Protein AF-A0A7S1QGU2-F1 (afdb_monomer_lite)

Sequence (147 aa):
FGSRFWAPRGSSRPPPEDCAPSPAIVSQGVAMAATLFAGQEPKAVESLVSDLKMLAAYETAADWRENGAMTAAFAALSWDDAHVKTALPEYLASAGAERAKVDYAFNALVPRPPADIDGKQAAMHTWIKARLFSYNKAFPFQFNPYK

Organism: Alexandrium catenella (NCBI:txid2925)

Radius of gyration: 28.88 Å; chains: 1; bounding box: 70×28×102 Å

pLDDT: mean 76.54, std 20.63, range [37.34, 94.94]

Structure (mmCIF, N/CA/C/O backbone):
data_AF-A0A7S1QGU2-F1
#
_entry.id   AF-A0A7S1QGU2-F1
#
loop_
_atom_site.group_PDB
_atom_site.id
_atom_site.type_symbol
_atom_site.label_atom_id
_atom_site.label_alt_id
_atom_site.label_comp_id
_atom_site.label_asym_id
_atom_site.label_entity_id
_atom_site.label_seq_id
_atom_site.pdbx_PDB_ins_code
_atom_site.Cartn_x
_atom_site.Cartn_y
_atom_site.Cartn_z
_atom_site.occupancy
_atom_site.B_iso_or_equiv
_atom_site.auth_seq_id
_atom_site.auth_comp_id
_atom_site.auth_asym_id
_atom_site.auth_atom_id
_atom_site.pdbx_PDB_model_num
ATOM 1 N N . PHE A 1 1 ? -53.032 0.652 83.423 1.00 37.34 1 PHE A N 1
ATOM 2 C CA . PHE A 1 1 ? -53.452 1.603 82.372 1.00 37.34 1 PHE A CA 1
ATOM 3 C C . PHE A 1 1 ? -52.256 2.480 82.022 1.00 37.34 1 PHE A C 1
ATOM 5 O O . PHE A 1 1 ? -51.488 2.764 82.928 1.00 37.34 1 PHE A O 1
ATOM 12 N N . GLY A 1 2 ? -52.046 2.753 80.726 1.00 40.62 2 GLY A N 1
ATOM 13 C CA . GLY A 1 2 ? -50.789 3.208 80.092 1.00 40.62 2 GLY A CA 1
ATOM 14 C C . GLY A 1 2 ? -50.158 4.498 80.653 1.00 40.62 2 GLY A C 1
ATOM 15 O O . GLY A 1 2 ? -50.705 5.123 81.546 1.00 40.62 2 GLY A O 1
ATOM 16 N N . SER A 1 3 ? -49.004 4.990 80.205 1.00 42.97 3 SER A N 1
ATOM 17 C CA . SER A 1 3 ? -48.332 4.900 78.906 1.00 42.97 3 SER A CA 1
ATOM 18 C C . SER A 1 3 ? -46.939 5.555 79.018 1.00 42.97 3 SER A C 1
ATOM 20 O O . SER A 1 3 ? -46.719 6.353 79.925 1.00 42.97 3 SER A O 1
ATOM 22 N N . ARG A 1 4 ? -46.120 5.357 77.971 1.00 47.06 4 ARG A N 1
ATOM 23 C CA . ARG A 1 4 ? -45.036 6.226 77.434 1.00 47.06 4 ARG A CA 1
ATOM 24 C C . ARG A 1 4 ? -43.599 5.717 77.582 1.00 47.06 4 ARG A C 1
ATOM 26 O O . ARG A 1 4 ? -42.820 6.132 78.427 1.00 47.06 4 ARG A O 1
ATOM 33 N N . PHE A 1 5 ? -43.281 4.873 76.604 1.00 45.28 5 PHE A N 1
ATOM 34 C CA . PHE A 1 5 ? -42.026 4.800 75.856 1.00 45.28 5 PHE A CA 1
ATOM 35 C C . PHE A 1 5 ? -41.429 6.185 75.522 1.00 45.28 5 PHE A C 1
ATOM 37 O O . PHE A 1 5 ? -42.132 7.024 74.956 1.00 45.28 5 PHE A O 1
ATOM 44 N N . TRP A 1 6 ? -40.121 6.364 75.741 1.00 42.03 6 TRP A N 1
ATOM 45 C CA . TRP A 1 6 ? -39.269 7.240 74.924 1.00 42.03 6 TRP A CA 1
ATOM 46 C C . TRP A 1 6 ? -37.811 6.750 74.964 1.00 42.03 6 TRP A C 1
ATOM 48 O O . TRP A 1 6 ? -37.229 6.604 76.033 1.00 42.03 6 TRP A O 1
ATOM 58 N N . ALA A 1 7 ? -37.232 6.500 73.787 1.00 46.81 7 ALA A N 1
ATOM 59 C CA . ALA A 1 7 ? -35.822 6.178 73.557 1.00 46.81 7 ALA A CA 1
ATOM 60 C C . ALA A 1 7 ? -35.167 7.322 72.756 1.00 46.81 7 ALA A C 1
ATOM 62 O O . ALA A 1 7 ? -35.846 7.904 71.903 1.00 46.81 7 ALA A O 1
ATOM 63 N N . PRO A 1 8 ? -33.877 7.651 72.950 1.00 45.81 8 PRO A N 1
ATOM 64 C CA . PRO A 1 8 ? -33.176 8.575 72.067 1.00 45.81 8 PRO A CA 1
ATOM 65 C C . PRO A 1 8 ? -32.539 7.835 70.874 1.00 45.81 8 PRO A C 1
ATOM 67 O O . PRO A 1 8 ? -31.692 6.961 71.038 1.00 45.81 8 PRO A O 1
ATOM 70 N N . ARG A 1 9 ? -32.955 8.216 69.656 1.00 41.75 9 ARG A N 1
ATOM 71 C CA . ARG A 1 9 ? -32.214 8.024 68.387 1.00 41.75 9 ARG A CA 1
ATOM 72 C C . ARG A 1 9 ? -30.995 8.967 68.439 1.00 41.75 9 ARG A C 1
ATOM 74 O O . ARG A 1 9 ? -31.125 10.055 68.984 1.00 41.75 9 ARG A O 1
ATOM 81 N N . GLY A 1 10 ? -29.791 8.667 67.966 1.00 41.91 10 GLY A N 1
ATOM 82 C CA . GLY A 1 10 ? -29.412 7.989 66.730 1.00 41.91 10 GLY A CA 1
ATOM 83 C C . GLY A 1 10 ? -28.485 8.934 65.944 1.00 41.91 10 GLY A C 1
ATOM 84 O O . GLY A 1 10 ? -28.957 9.894 65.350 1.00 41.91 10 GLY A O 1
ATOM 85 N N . SER A 1 11 ? -27.179 8.682 66.072 1.00 41.47 11 SER A N 1
ATOM 86 C CA . SER A 1 11 ? -26.028 8.950 65.181 1.00 41.47 11 SER A CA 1
ATOM 87 C C . SER A 1 11 ? -26.121 9.956 64.009 1.00 41.47 11 SER A C 1
ATOM 89 O O . SER A 1 11 ? -26.879 9.771 63.062 1.00 41.47 11 SER A O 1
ATOM 91 N N . SER A 1 12 ? -25.217 10.946 64.062 1.00 45.38 12 SER A N 1
ATOM 92 C CA . SER A 1 12 ? -24.331 11.483 62.999 1.00 45.38 12 SER A CA 1
ATOM 93 C C . SER A 1 12 ? -24.720 11.329 61.514 1.00 45.38 12 SER A C 1
ATOM 95 O O . SER A 1 12 ? -24.735 10.227 60.971 1.00 45.38 12 SER A O 1
ATOM 97 N N . ARG A 1 13 ? -24.878 12.472 60.827 1.00 45.28 13 ARG A N 1
ATOM 98 C CA . ARG A 1 13 ? -24.897 12.602 59.355 1.00 45.28 13 ARG A CA 1
ATOM 99 C C . ARG A 1 13 ? -23.493 12.412 58.751 1.00 45.28 13 ARG A C 1
ATOM 101 O O . ARG A 1 13 ? -22.560 13.006 59.291 1.00 45.28 13 ARG A O 1
ATOM 108 N N . PRO A 1 14 ? -23.341 11.729 57.602 1.00 55.22 14 PRO A N 1
ATOM 109 C CA . PRO A 1 14 ? -22.211 11.928 56.696 1.00 55.22 14 PRO A CA 1
ATOM 110 C C . PRO A 1 14 ? -22.527 12.976 55.593 1.00 55.22 14 PRO A C 1
ATOM 112 O O . PRO A 1 14 ? -23.700 13.308 55.390 1.00 55.22 14 PRO A O 1
ATOM 115 N N . PRO A 1 15 ? -21.495 13.554 54.940 1.00 56.56 15 PRO A N 1
ATOM 116 C CA . PRO A 1 15 ? -21.610 14.674 53.992 1.00 56.56 15 PRO A CA 1
ATOM 117 C C . PRO A 1 15 ? -22.131 14.255 52.597 1.00 56.56 15 PRO A C 1
ATOM 119 O O . PRO A 1 15 ? -22.202 13.060 52.316 1.00 56.56 15 PRO A O 1
ATOM 122 N N . PRO A 1 16 ? -22.506 15.216 51.725 1.00 46.38 16 PRO A N 1
ATOM 123 C CA . PRO A 1 16 ? -22.965 14.931 50.364 1.00 46.38 16 PRO A CA 1
ATOM 124 C C . PRO A 1 16 ? -21.800 14.541 49.439 1.00 46.38 16 PRO A C 1
ATOM 126 O O . PRO A 1 16 ? -20.812 15.265 49.342 1.00 46.38 16 PRO A O 1
ATOM 129 N N . GLU A 1 17 ? -21.934 13.405 48.754 1.00 47.78 17 GLU A N 1
ATOM 130 C CA . GLU A 1 17 ? -21.053 12.996 47.659 1.00 47.78 17 GLU A CA 1
ATOM 131 C C . GLU A 1 17 ? -21.497 13.673 46.356 1.00 47.78 17 GLU A C 1
ATOM 133 O O . GLU A 1 17 ? -22.581 13.410 45.832 1.00 47.78 17 GLU A O 1
ATOM 138 N N . ASP A 1 18 ? -20.640 14.554 45.844 1.00 38.50 18 ASP A N 1
ATOM 139 C CA . ASP A 1 18 ? -20.659 15.018 44.462 1.00 38.50 18 ASP A CA 1
ATOM 140 C C . ASP A 1 18 ? -20.072 13.951 43.516 1.00 38.50 18 ASP A C 1
ATOM 142 O O . ASP A 1 18 ? -19.084 13.291 43.827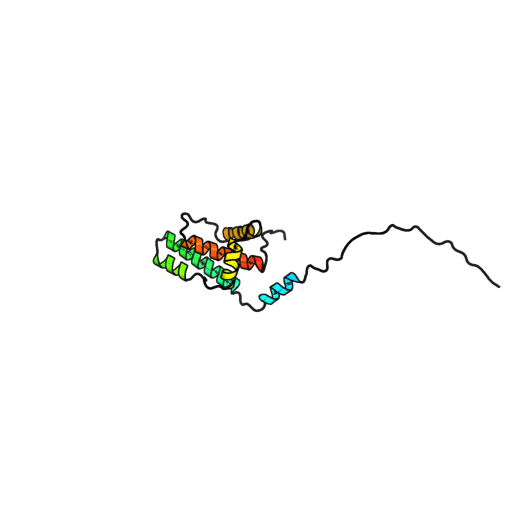 1.00 38.50 18 ASP A O 1
ATOM 146 N N . CYS A 1 19 ? -20.636 13.908 42.304 1.00 41.97 19 CYS A N 1
ATOM 147 C CA . CYS A 1 19 ? -20.013 13.502 41.037 1.00 41.97 19 CYS A CA 1
ATOM 148 C C . CYS A 1 19 ? -19.467 12.069 40.857 1.00 41.97 19 CYS A C 1
ATOM 150 O O . CYS A 1 19 ? -18.295 11.794 41.094 1.00 41.97 19 CYS A O 1
ATOM 152 N N . ALA A 1 20 ? -20.242 11.240 40.142 1.00 44.34 20 ALA A N 1
ATOM 153 C CA . ALA A 1 20 ? -19.706 10.423 39.044 1.00 44.34 20 ALA A CA 1
ATOM 154 C C . ALA A 1 20 ? -20.811 10.055 38.023 1.00 44.34 20 ALA A C 1
ATOM 156 O O . ALA A 1 20 ? -21.767 9.365 38.384 1.00 44.34 20 ALA A O 1
ATOM 157 N N . PRO A 1 21 ? -20.724 10.477 36.746 1.00 45.69 21 PRO A N 1
ATOM 158 C CA . PRO A 1 21 ? -21.611 9.972 35.701 1.00 45.69 21 PRO A CA 1
ATOM 159 C C . PRO A 1 21 ? -21.249 8.528 35.310 1.00 45.69 21 PRO A C 1
ATOM 161 O O . PRO A 1 21 ? -20.086 8.191 35.093 1.00 45.69 21 PRO A O 1
ATOM 164 N N . SER A 1 22 ? -22.278 7.683 35.196 1.00 46.66 22 SER A N 1
ATOM 165 C CA . SER A 1 22 ? -22.199 6.306 34.686 1.00 46.66 22 SER A CA 1
ATOM 166 C C . SER A 1 22 ? -21.593 6.244 33.274 1.00 46.66 22 SER A C 1
ATOM 168 O O . SER A 1 22 ? -22.021 7.006 32.403 1.00 46.66 22 SER A O 1
ATOM 170 N N . PRO A 1 23 ? -20.682 5.300 32.972 1.00 42.56 23 PRO A N 1
ATOM 171 C CA . PRO A 1 23 ? -20.193 5.098 31.616 1.00 42.56 23 PRO A CA 1
ATOM 172 C C . PRO A 1 23 ? -21.151 4.168 30.859 1.00 42.56 23 PRO A C 1
ATOM 174 O O . PRO A 1 23 ? -20.946 2.961 30.790 1.00 42.56 23 PRO A O 1
ATOM 177 N N . ALA A 1 24 ? -22.207 4.730 30.273 1.00 42.56 24 ALA A N 1
ATOM 178 C CA . ALA A 1 24 ? -23.125 4.003 29.389 1.00 42.56 24 ALA A CA 1
ATOM 179 C C . ALA A 1 24 ? -23.105 4.542 27.944 1.00 42.56 24 ALA A C 1
ATOM 181 O O . ALA A 1 24 ? -24.147 4.606 27.302 1.00 42.56 24 ALA A O 1
ATOM 182 N N . ILE A 1 25 ? -21.942 4.962 27.416 1.00 47.88 25 ILE A N 1
ATOM 183 C CA . ILE A 1 25 ? -21.830 5.491 26.032 1.00 47.88 25 ILE A CA 1
ATOM 184 C C . ILE A 1 25 ? -20.550 5.015 25.303 1.00 47.88 25 ILE A C 1
ATOM 186 O O . ILE A 1 25 ? -19.980 5.736 24.496 1.00 47.88 25 ILE A O 1
ATOM 190 N N . VAL A 1 26 ? -20.059 3.792 25.548 1.00 45.50 26 VAL A N 1
ATOM 191 C CA . VAL A 1 26 ? -18.882 3.259 24.806 1.00 45.50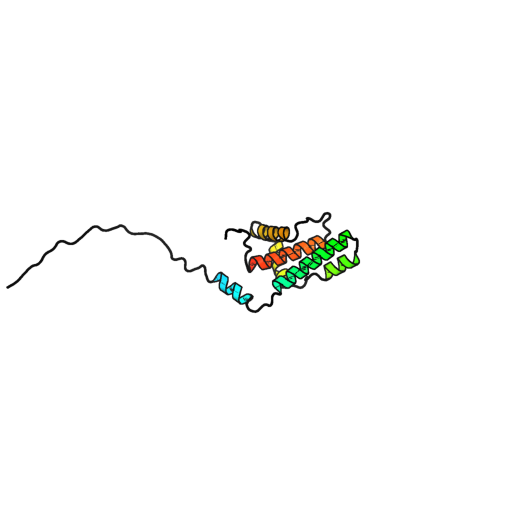 26 VAL A CA 1
ATOM 192 C C . VAL A 1 26 ? -19.136 1.875 24.198 1.00 45.50 26 VAL A C 1
ATOM 194 O O . VAL A 1 26 ? -18.240 1.049 24.104 1.00 45.50 26 VAL A O 1
ATOM 197 N N . SER A 1 27 ? -20.370 1.584 23.774 1.00 45.72 27 SER A N 1
ATOM 198 C CA . SER A 1 27 ? -20.686 0.286 23.143 1.00 45.72 27 SER A CA 1
ATOM 199 C C . SER A 1 27 ? -21.310 0.389 21.744 1.00 45.72 27 SER A C 1
ATOM 201 O O . SER A 1 27 ? -21.251 -0.561 20.970 1.00 45.72 27 SER A O 1
ATOM 203 N N . GLN A 1 28 ? -21.825 1.557 21.340 1.00 43.03 28 GLN A N 1
ATOM 204 C CA . GLN A 1 28 ? -22.545 1.685 20.062 1.00 43.03 28 GLN A CA 1
ATOM 205 C C . GLN A 1 28 ? -21.644 1.840 18.823 1.00 43.03 28 GLN A C 1
ATOM 207 O O . GLN A 1 28 ? -22.074 1.505 17.723 1.00 43.03 28 GLN A O 1
ATOM 212 N N . GLY A 1 29 ? -20.390 2.280 18.975 1.00 40.41 29 GLY A N 1
ATOM 213 C CA . GLY A 1 29 ? -19.479 2.466 17.834 1.00 40.41 29 GLY A CA 1
ATOM 214 C C . GLY A 1 29 ? -18.954 1.159 17.227 1.00 40.41 29 GLY A C 1
ATOM 215 O O . GLY A 1 29 ? -18.741 1.078 16.022 1.00 40.41 29 GLY A O 1
ATOM 216 N N . VAL A 1 30 ? -18.790 0.112 18.042 1.00 46.97 30 VAL A N 1
ATOM 217 C CA . VAL A 1 30 ? -18.190 -1.161 17.600 1.00 46.97 30 VAL A CA 1
ATOM 218 C C . VAL A 1 30 ? -19.212 -2.043 16.869 1.00 46.97 30 VAL A C 1
ATOM 220 O O . VAL A 1 30 ? -18.874 -2.714 15.896 1.00 46.97 30 VAL A O 1
ATOM 223 N N . ALA A 1 31 ? -20.484 -1.997 17.279 1.00 43.78 31 ALA A N 1
ATOM 224 C CA . ALA A 1 31 ? -21.548 -2.809 16.683 1.00 43.78 31 ALA A CA 1
ATOM 225 C C . ALA A 1 31 ? -21.909 -2.378 15.246 1.00 43.78 31 ALA A C 1
ATOM 227 O O . ALA A 1 31 ? -22.162 -3.227 14.390 1.00 43.78 31 ALA A O 1
ATOM 228 N N . MET A 1 32 ? -21.874 -1.075 14.943 1.00 47.06 32 MET A N 1
ATOM 229 C CA . MET A 1 32 ? -22.134 -0.571 13.584 1.00 47.06 32 MET A CA 1
ATOM 230 C C . MET A 1 32 ? -21.027 -0.983 12.597 1.00 47.06 32 MET A C 1
ATOM 232 O O . MET A 1 32 ? -21.327 -1.365 11.468 1.00 47.06 32 MET A O 1
ATOM 236 N N . ALA A 1 33 ? -19.761 -0.985 13.034 1.00 48.25 33 ALA A N 1
ATOM 237 C CA . ALA A 1 33 ? -18.635 -1.431 12.211 1.00 48.25 33 ALA A CA 1
ATOM 238 C C . ALA A 1 33 ? -18.676 -2.947 11.948 1.00 48.25 33 ALA A C 1
ATOM 240 O O . ALA A 1 33 ? -18.469 -3.380 10.819 1.00 48.25 33 ALA A O 1
ATOM 241 N N . ALA A 1 34 ? -19.023 -3.762 12.950 1.00 46.81 34 ALA A N 1
ATOM 242 C CA . ALA A 1 34 ? -19.143 -5.212 12.781 1.00 46.81 34 ALA A CA 1
ATOM 243 C C . ALA A 1 34 ? -20.242 -5.606 11.772 1.00 46.81 34 ALA A C 1
ATOM 245 O O . ALA A 1 34 ? -20.069 -6.552 11.006 1.00 46.81 34 ALA A O 1
ATOM 246 N N . THR A 1 35 ? -21.340 -4.847 11.707 1.00 46.56 35 THR A N 1
ATOM 247 C CA . THR A 1 35 ? -22.464 -5.138 10.796 1.00 46.56 35 THR A CA 1
ATOM 248 C C . THR A 1 35 ? -22.165 -4.775 9.332 1.00 46.56 35 THR A C 1
ATOM 250 O O . THR A 1 35 ? -22.739 -5.375 8.429 1.00 46.56 35 THR A O 1
ATOM 253 N N . LEU A 1 36 ? -21.221 -3.859 9.071 1.00 52.31 36 LEU A N 1
ATOM 254 C CA . LEU A 1 36 ? -20.746 -3.536 7.714 1.00 52.31 36 LEU A CA 1
ATOM 255 C C . LEU A 1 36 ? -19.890 -4.653 7.089 1.00 52.31 36 LEU A C 1
ATOM 257 O O . LEU A 1 36 ? -19.824 -4.755 5.867 1.00 52.31 36 LEU A O 1
ATOM 261 N N . PHE A 1 37 ? -19.268 -5.504 7.912 1.00 51.75 37 PHE A N 1
ATOM 262 C CA . PHE A 1 37 ? -18.340 -6.547 7.457 1.00 51.75 37 PHE A CA 1
ATOM 263 C C . PHE A 1 37 ? -18.810 -7.983 7.745 1.00 51.75 37 PHE A C 1
ATOM 265 O O . PHE A 1 37 ? -18.209 -8.922 7.233 1.00 51.75 37 PHE A O 1
ATOM 272 N N . ALA A 1 38 ? -19.913 -8.183 8.480 1.00 45.00 38 ALA A N 1
ATOM 273 C CA . ALA A 1 38 ? -20.446 -9.507 8.843 1.00 45.00 38 ALA A CA 1
ATOM 274 C C . ALA A 1 38 ? -20.933 -10.379 7.659 1.00 45.00 38 ALA A C 1
ATOM 276 O O . ALA A 1 38 ? -21.371 -11.507 7.872 1.00 45.00 38 ALA A O 1
ATOM 277 N N . GLY A 1 39 ? -20.851 -9.885 6.420 1.00 43.53 39 GLY A N 1
ATOM 278 C CA . GLY A 1 39 ? -21.177 -10.630 5.198 1.00 43.53 39 GLY A CA 1
ATOM 279 C C . GLY A 1 39 ? -20.122 -10.532 4.093 1.00 43.53 39 GLY A C 1
ATOM 280 O O . GLY A 1 39 ? -20.374 -10.992 2.981 1.00 43.53 39 GLY A O 1
ATOM 281 N N . GLN A 1 40 ? -18.960 -9.925 4.356 1.00 47.94 40 GLN A N 1
ATOM 282 C CA . GLN A 1 40 ? -17.867 -9.900 3.390 1.00 47.94 40 GLN A CA 1
ATOM 283 C C . GLN A 1 40 ? -16.959 -11.107 3.644 1.00 47.94 40 GLN A C 1
ATOM 285 O O . GLN A 1 40 ? -16.298 -11.201 4.675 1.00 47.94 40 GLN A O 1
ATOM 290 N N . GLU A 1 41 ? -16.910 -12.024 2.675 1.00 47.78 41 GLU A N 1
ATOM 291 C CA . GLU A 1 41 ? -15.756 -12.906 2.440 1.00 47.78 41 GLU A CA 1
ATOM 292 C C . GLU A 1 41 ? -14.428 -12.146 2.670 1.00 47.78 41 GLU A C 1
ATOM 294 O O . GLU A 1 41 ? -14.425 -10.918 2.553 1.00 47.78 41 GLU A O 1
ATOM 299 N N . PRO A 1 42 ? -13.289 -12.817 2.945 1.00 59.06 42 PRO A N 1
ATOM 300 C CA . PRO A 1 42 ? -12.002 -12.196 3.320 1.00 59.06 42 PRO A CA 1
ATOM 301 C C . PRO A 1 42 ? -11.337 -11.286 2.255 1.00 59.06 42 PRO A C 1
ATOM 303 O O . PRO A 1 42 ? -10.126 -11.078 2.281 1.00 59.06 42 PRO A O 1
ATOM 306 N N . LYS A 1 43 ? -12.116 -10.676 1.361 1.00 76.69 43 LYS A N 1
ATOM 307 C CA . LYS A 1 43 ? -11.761 -9.742 0.291 1.00 76.69 43 LYS A CA 1
ATOM 308 C C . LYS A 1 43 ? -10.845 -8.611 0.746 1.00 76.69 43 LYS A C 1
ATOM 310 O O . LYS A 1 43 ? -9.937 -8.252 0.013 1.00 76.69 43 LYS A O 1
ATOM 315 N N . ALA A 1 44 ? -11.012 -8.069 1.956 1.00 81.94 44 ALA A N 1
ATOM 316 C CA . ALA A 1 44 ? -10.117 -7.018 2.454 1.00 81.94 44 ALA A CA 1
ATOM 317 C C . ALA A 1 44 ? -8.669 -7.520 2.639 1.00 81.94 44 ALA A C 1
ATOM 319 O O . ALA A 1 44 ? -7.711 -6.832 2.271 1.00 81.94 44 ALA A O 1
ATOM 320 N N . VAL A 1 45 ? -8.506 -8.732 3.178 1.00 86.81 45 VAL A N 1
ATOM 321 C CA . VAL A 1 45 ? -7.193 -9.369 3.356 1.00 86.81 45 VAL A CA 1
ATOM 322 C C . VAL A 1 45 ? -6.669 -9.869 2.015 1.00 86.81 45 VAL A C 1
ATOM 324 O O . VAL A 1 45 ? -5.503 -9.652 1.700 1.00 86.81 45 VAL A O 1
ATOM 327 N N . GLU A 1 46 ? -7.527 -10.482 1.202 1.00 89.62 46 GLU A N 1
ATOM 328 C CA . GLU A 1 46 ? -7.177 -10.980 -0.127 1.00 89.62 46 GLU A CA 1
ATOM 329 C C . GLU A 1 46 ? -6.652 -9.863 -1.036 1.00 89.62 46 GLU A C 1
ATOM 331 O O . GLU A 1 46 ? -5.550 -9.987 -1.570 1.00 89.62 46 GLU A O 1
ATOM 336 N N . SER A 1 47 ? -7.375 -8.745 -1.145 1.00 90.06 47 SER A N 1
ATOM 337 C CA . SER A 1 47 ? -6.955 -7.591 -1.946 1.00 90.06 47 SER A CA 1
ATOM 338 C C . SER A 1 47 ? -5.653 -6.982 -1.430 1.00 90.06 47 SER A C 1
ATOM 340 O O . SER A 1 47 ? -4.773 -6.668 -2.227 1.00 90.06 47 SER A O 1
ATOM 342 N N . LEU A 1 48 ? -5.482 -6.869 -0.105 1.00 91.75 48 LEU A N 1
ATOM 343 C CA . LEU A 1 48 ? -4.231 -6.374 0.478 1.00 91.75 48 LEU A CA 1
ATOM 344 C C . LEU A 1 48 ? -3.052 -7.291 0.138 1.00 91.75 48 LEU A C 1
ATOM 346 O O . LEU A 1 48 ? -2.006 -6.818 -0.297 1.00 91.75 48 LEU A O 1
ATOM 350 N N . VAL A 1 49 ? -3.211 -8.601 0.323 1.00 92.88 49 VAL A N 1
ATOM 351 C CA . VAL A 1 49 ? -2.159 -9.580 0.026 1.00 92.88 49 VAL A CA 1
ATOM 352 C C . VAL A 1 49 ? -1.861 -9.616 -1.473 1.00 92.88 49 VAL A C 1
ATOM 354 O O . VAL A 1 49 ? -0.700 -9.755 -1.853 1.00 92.88 49 VAL A O 1
ATOM 357 N N . SER A 1 50 ? -2.878 -9.481 -2.324 1.00 94.19 50 SER A N 1
ATOM 358 C CA . SER A 1 50 ? -2.706 -9.397 -3.776 1.00 94.19 50 SER A CA 1
ATOM 359 C C . SER A 1 50 ? -1.877 -8.172 -4.172 1.00 94.19 50 SER A C 1
ATOM 361 O O . SER A 1 50 ? -0.881 -8.307 -4.883 1.00 94.19 50 SER A O 1
ATOM 363 N N . ASP A 1 51 ? -2.206 -6.998 -3.628 1.00 93.69 51 ASP A N 1
ATOM 364 C CA . ASP A 1 51 ? -1.456 -5.766 -3.888 1.00 93.69 51 ASP A CA 1
ATOM 365 C C . ASP A 1 51 ? -0.005 -5.869 -3.401 1.00 93.69 51 ASP A C 1
ATOM 367 O O . ASP A 1 51 ? 0.917 -5.473 -4.114 1.00 93.69 51 ASP A O 1
ATOM 371 N N . LEU A 1 52 ? 0.220 -6.455 -2.218 1.00 94.00 52 LEU A N 1
ATOM 372 C CA . LEU A 1 52 ? 1.568 -6.688 -1.688 1.00 94.00 52 LEU A CA 1
ATOM 373 C C . LEU A 1 52 ? 2.375 -7.642 -2.578 1.00 94.00 52 LEU A C 1
ATOM 375 O O . LEU A 1 52 ? 3.562 -7.412 -2.807 1.00 94.00 52 LEU A O 1
ATOM 379 N N . LYS A 1 53 ? 1.741 -8.689 -3.122 1.00 94.50 53 LYS A N 1
ATOM 380 C CA . LYS A 1 53 ? 2.380 -9.588 -4.095 1.00 94.50 53 LYS A CA 1
ATOM 381 C C . LYS A 1 53 ? 2.761 -8.848 -5.372 1.00 94.50 53 LYS A C 1
ATOM 383 O O . LYS A 1 53 ? 3.853 -9.074 -5.882 1.00 94.50 53 LYS A O 1
ATOM 388 N N . MET A 1 54 ? 1.892 -7.975 -5.884 1.00 94.94 54 MET A N 1
ATOM 389 C CA . MET A 1 54 ? 2.191 -7.188 -7.083 1.00 94.94 54 MET A CA 1
ATOM 390 C C . MET A 1 54 ? 3.288 -6.151 -6.828 1.00 94.94 54 MET A C 1
ATOM 392 O O . MET A 1 54 ? 4.143 -5.966 -7.690 1.00 94.94 54 MET A O 1
ATOM 396 N N . LEU A 1 55 ? 3.339 -5.537 -5.640 1.00 92.88 55 LEU A N 1
ATOM 397 C CA . LEU A 1 55 ? 4.457 -4.677 -5.244 1.00 92.88 55 LEU A CA 1
ATOM 398 C C . LEU A 1 55 ? 5.776 -5.458 -5.209 1.00 92.88 55 LEU A C 1
ATOM 400 O O . LEU A 1 55 ? 6.738 -5.057 -5.857 1.00 92.88 55 LEU A O 1
ATOM 404 N N . ALA A 1 56 ? 5.807 -6.607 -4.532 1.00 91.75 56 ALA A N 1
ATOM 405 C CA . AL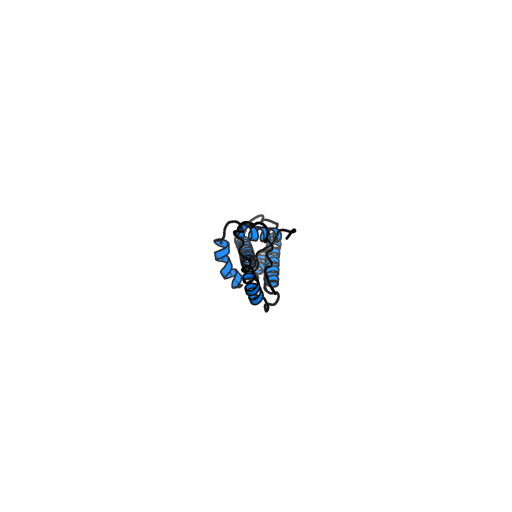A A 1 56 ? 7.003 -7.445 -4.474 1.00 91.75 56 ALA A CA 1
ATOM 406 C C . ALA A 1 56 ? 7.432 -7.942 -5.868 1.00 91.75 56 ALA A C 1
ATOM 408 O O . ALA A 1 56 ? 8.624 -7.985 -6.173 1.00 91.75 56 ALA A O 1
ATOM 409 N N . ALA A 1 57 ? 6.473 -8.287 -6.735 1.00 93.19 57 ALA A N 1
ATOM 410 C CA . ALA A 1 57 ? 6.742 -8.663 -8.120 1.00 93.19 57 ALA A CA 1
ATOM 411 C C . ALA A 1 57 ? 7.319 -7.494 -8.930 1.00 93.19 57 ALA A C 1
ATOM 413 O O . ALA A 1 57 ? 8.248 -7.706 -9.705 1.00 93.19 57 ALA A O 1
ATOM 414 N N . TYR A 1 58 ? 6.815 -6.272 -8.727 1.00 92.62 58 TYR A N 1
ATOM 415 C CA . TYR A 1 58 ? 7.344 -5.064 -9.359 1.00 92.62 58 TYR A CA 1
ATOM 416 C C . TYR A 1 58 ? 8.793 -4.804 -8.946 1.00 92.62 58 TYR A C 1
ATOM 418 O O . TYR A 1 58 ? 9.646 -4.607 -9.805 1.00 92.62 58 TYR A O 1
ATOM 426 N N . GLU A 1 59 ? 9.079 -4.845 -7.644 1.00 89.81 59 GLU A N 1
ATOM 427 C CA . GLU A 1 59 ? 10.426 -4.620 -7.105 1.00 89.81 59 GLU A CA 1
ATOM 428 C C . GLU A 1 59 ? 11.404 -5.695 -7.574 1.00 89.81 59 GLU A C 1
ATOM 430 O O . GLU A 1 59 ? 12.493 -5.384 -8.048 1.00 89.81 59 GLU A O 1
ATOM 435 N N . THR A 1 60 ? 10.976 -6.957 -7.538 1.00 90.50 60 THR A N 1
ATOM 436 C CA . THR A 1 60 ? 11.781 -8.065 -8.057 1.00 90.50 60 THR A CA 1
ATOM 437 C C . THR A 1 60 ? 12.046 -7.865 -9.549 1.00 90.50 60 THR A C 1
ATOM 439 O O . THR A 1 60 ? 13.187 -7.941 -9.990 1.00 90.50 60 THR A O 1
ATOM 442 N N . ALA A 1 61 ? 11.025 -7.549 -10.348 1.00 90.56 61 ALA A N 1
ATOM 443 C CA . ALA A 1 61 ? 11.202 -7.299 -11.776 1.00 90.56 61 ALA A CA 1
ATOM 444 C C . ALA A 1 61 ? 12.122 -6.098 -12.057 1.00 90.56 61 ALA A C 1
ATOM 446 O O . ALA A 1 61 ? 12.880 -6.141 -13.024 1.00 90.56 61 ALA A O 1
ATOM 447 N N . ALA A 1 62 ? 12.107 -5.067 -11.208 1.00 88.75 62 ALA A N 1
ATOM 448 C CA . ALA A 1 62 ? 13.029 -3.939 -11.303 1.00 88.75 62 ALA A CA 1
ATOM 449 C C . ALA A 1 62 ? 14.485 -4.368 -11.062 1.00 88.75 62 ALA A C 1
ATOM 451 O O . ALA A 1 62 ? 15.358 -4.009 -11.857 1.00 88.75 62 ALA A O 1
ATOM 452 N N . ASP A 1 63 ? 14.735 -5.202 -10.047 1.00 88.06 63 ASP A N 1
ATOM 453 C CA . ASP A 1 63 ? 16.068 -5.755 -9.759 1.00 88.06 63 ASP A CA 1
ATOM 454 C C . ASP A 1 63 ? 16.611 -6.574 -10.948 1.00 88.06 63 ASP A C 1
ATOM 456 O O . ASP A 1 63 ? 17.786 -6.461 -11.309 1.00 88.06 63 ASP A O 1
ATOM 460 N N . TRP A 1 64 ? 15.744 -7.346 -11.614 1.00 91.31 64 TRP A N 1
ATOM 461 C CA . TRP A 1 64 ? 16.085 -8.123 -12.816 1.00 91.31 64 TRP A CA 1
ATOM 462 C C . TRP A 1 64 ? 16.043 -7.312 -14.124 1.00 91.31 64 TRP A C 1
ATOM 464 O O . TRP A 1 64 ? 16.407 -7.837 -15.174 1.00 91.31 64 TRP A O 1
ATOM 474 N N . ARG A 1 65 ? 15.650 -6.030 -14.076 1.00 88.12 65 ARG A N 1
ATOM 475 C CA . ARG A 1 65 ? 15.470 -5.134 -15.239 1.00 88.12 65 ARG A CA 1
ATOM 476 C C . ARG A 1 65 ? 14.442 -5.636 -16.266 1.00 88.12 65 ARG A C 1
ATOM 478 O O . ARG A 1 65 ? 14.531 -5.338 -17.458 1.00 88.12 65 ARG A O 1
ATOM 485 N N . GLU A 1 66 ? 13.427 -6.351 -15.794 1.00 91.81 66 GLU A N 1
ATOM 486 C CA . GLU A 1 66 ? 12.338 -6.920 -16.589 1.00 91.81 66 GLU A CA 1
ATOM 487 C C . GLU A 1 66 ? 11.169 -5.930 -16.722 1.00 91.81 66 GLU A C 1
ATOM 489 O O . GLU A 1 66 ? 10.114 -6.063 -16.094 1.00 91.81 66 GLU A O 1
ATOM 494 N N . ASN A 1 67 ? 11.336 -4.919 -17.582 1.00 90.44 67 ASN A N 1
ATOM 495 C CA . ASN A 1 67 ? 10.353 -3.838 -17.777 1.00 90.44 67 ASN A CA 1
ATOM 496 C C . ASN A 1 67 ? 8.932 -4.331 -18.127 1.00 90.44 67 ASN A C 1
ATOM 498 O O . ASN A 1 67 ? 7.934 -3.699 -17.755 1.00 90.44 67 ASN A O 1
ATOM 502 N N . GLY A 1 68 ? 8.828 -5.454 -18.847 1.00 92.62 68 GLY A N 1
ATOM 503 C CA . GLY A 1 68 ? 7.545 -6.079 -19.178 1.00 92.62 68 GLY A CA 1
ATOM 504 C C . GLY A 1 68 ? 6.823 -6.589 -17.931 1.00 92.62 68 GLY A C 1
ATOM 505 O O . GLY A 1 68 ? 5.649 -6.275 -17.726 1.00 92.62 68 GLY A O 1
ATOM 506 N N . ALA A 1 69 ? 7.543 -7.296 -17.056 1.00 92.44 69 ALA A N 1
ATOM 507 C CA . ALA A 1 69 ? 7.009 -7.805 -15.797 1.00 92.44 69 ALA A CA 1
ATOM 508 C C . ALA A 1 69 ? 6.674 -6.672 -14.815 1.00 92.44 69 ALA A C 1
ATOM 510 O O . ALA A 1 69 ? 5.625 -6.722 -14.175 1.00 92.44 69 ALA A O 1
ATOM 511 N N . MET A 1 70 ? 7.483 -5.608 -14.765 1.00 91.75 70 MET A N 1
ATOM 512 C CA . MET A 1 70 ? 7.167 -4.403 -13.983 1.00 91.75 70 MET A CA 1
ATOM 513 C C . MET A 1 70 ? 5.838 -3.780 -14.427 1.00 91.75 70 MET A C 1
ATOM 515 O O . MET A 1 70 ? 4.971 -3.474 -13.612 1.00 91.75 70 MET A O 1
ATOM 519 N N . THR A 1 71 ? 5.643 -3.611 -15.736 1.00 93.12 71 THR A N 1
ATOM 520 C CA . THR A 1 71 ? 4.414 -3.004 -16.267 1.00 93.12 71 THR A CA 1
ATOM 521 C C . THR A 1 71 ? 3.197 -3.901 -16.040 1.00 93.12 71 THR A C 1
ATOM 523 O O . THR A 1 71 ? 2.132 -3.392 -15.694 1.00 93.12 71 THR A O 1
ATOM 526 N N . ALA A 1 72 ? 3.357 -5.221 -16.168 1.00 94.38 72 ALA A N 1
ATOM 527 C CA . ALA A 1 72 ? 2.302 -6.184 -15.869 1.00 94.38 72 ALA A CA 1
ATOM 528 C C . ALA A 1 72 ? 1.912 -6.168 -14.382 1.00 94.38 72 ALA A C 1
ATOM 530 O O . ALA A 1 72 ? 0.727 -6.096 -14.070 1.00 94.38 72 ALA A O 1
ATOM 531 N N . ALA A 1 73 ? 2.892 -6.160 -13.472 1.00 93.25 73 ALA A N 1
ATOM 532 C CA . ALA A 1 73 ? 2.651 -6.081 -12.032 1.00 93.25 73 ALA A CA 1
ATOM 533 C C . ALA A 1 73 ? 1.968 -4.762 -11.641 1.00 93.25 73 ALA A C 1
ATOM 535 O O . ALA A 1 73 ? 1.016 -4.761 -10.865 1.00 93.25 73 ALA A O 1
ATOM 536 N N . PHE A 1 74 ? 2.401 -3.645 -12.234 1.00 94.19 74 PHE A N 1
ATOM 537 C CA . PHE A 1 74 ? 1.751 -2.354 -12.036 1.00 94.19 74 PHE A CA 1
ATOM 538 C C . PHE A 1 74 ? 0.298 -2.381 -12.521 1.00 94.19 74 PHE A C 1
ATOM 540 O O . PHE A 1 74 ? -0.585 -1.954 -11.792 1.00 94.19 74 PHE A O 1
ATOM 547 N N . ALA A 1 75 ? 0.022 -2.905 -13.718 1.00 94.12 75 ALA A N 1
ATOM 548 C CA . ALA A 1 75 ? -1.336 -2.977 -14.262 1.00 94.12 75 ALA A CA 1
ATOM 549 C C . ALA A 1 75 ? -2.256 -3.938 -13.486 1.00 94.12 75 ALA A C 1
ATOM 551 O O . ALA A 1 75 ? -3.462 -3.718 -13.443 1.00 94.12 75 ALA A O 1
ATOM 552 N N . ALA A 1 76 ? -1.689 -4.982 -12.876 1.00 94.12 76 ALA A N 1
ATOM 553 C CA . ALA A 1 76 ? -2.415 -5.982 -12.098 1.00 94.12 76 ALA A CA 1
ATOM 554 C C . ALA A 1 76 ? -2.713 -5.555 -10.649 1.00 94.12 76 ALA A C 1
ATOM 556 O O . ALA A 1 76 ? -3.423 -6.272 -9.942 1.00 94.12 76 ALA A O 1
ATOM 557 N N . LEU A 1 77 ? -2.192 -4.410 -10.193 1.00 92.94 77 LEU A N 1
ATOM 558 C CA . LEU A 1 77 ? -2.586 -3.842 -8.905 1.00 92.94 77 LEU A CA 1
ATOM 559 C C . LEU A 1 77 ? -4.085 -3.502 -8.919 1.00 92.94 77 LEU A C 1
ATOM 561 O O . LEU A 1 77 ? -4.645 -3.125 -9.950 1.00 92.94 77 LEU A O 1
ATOM 565 N N . SER A 1 78 ? -4.743 -3.591 -7.765 1.00 92.50 78 SER A N 1
ATOM 566 C CA . SER A 1 78 ? -6.188 -3.363 -7.641 1.00 92.50 78 SER A CA 1
ATOM 567 C C . SER A 1 78 ? -6.591 -1.875 -7.674 1.00 92.50 78 SER A C 1
ATOM 569 O O . SER A 1 78 ? -7.242 -1.365 -6.761 1.00 92.50 78 SER A O 1
ATOM 571 N N . TRP A 1 79 ? -6.245 -1.165 -8.751 1.00 91.38 79 TRP A N 1
ATOM 572 C CA . TRP A 1 79 ? -6.527 0.268 -8.937 1.00 91.38 79 TRP A CA 1
ATOM 573 C C . TRP A 1 79 ? -8.013 0.633 -8.907 1.00 91.38 79 TRP A C 1
ATOM 575 O O . TRP A 1 79 ? -8.352 1.799 -8.718 1.00 91.38 79 TRP A O 1
ATOM 585 N N . ASP A 1 80 ? -8.905 -0.339 -9.101 1.00 90.94 80 ASP A N 1
ATOM 586 C CA . ASP A 1 80 ? -10.348 -0.121 -9.193 1.00 90.94 80 ASP A CA 1
ATOM 587 C C . ASP A 1 80 ? -11.124 -0.299 -7.887 1.00 90.94 80 ASP A C 1
ATOM 589 O O . ASP A 1 80 ? -12.347 -0.161 -7.874 1.00 90.94 80 ASP A O 1
ATOM 593 N N . ASP A 1 81 ? -10.429 -0.520 -6.771 1.00 88.75 81 ASP A N 1
ATOM 594 C CA . ASP A 1 81 ? -11.066 -0.631 -5.461 1.00 88.75 81 ASP A CA 1
ATOM 595 C C . ASP A 1 81 ? -11.729 0.694 -5.033 1.00 88.75 81 ASP A C 1
ATOM 597 O O . ASP A 1 81 ? -11.065 1.702 -4.771 1.00 88.75 81 ASP A O 1
ATOM 601 N N . ALA A 1 82 ? -13.063 0.686 -4.945 1.00 89.44 82 ALA A N 1
ATOM 602 C CA . ALA A 1 82 ? -13.861 1.865 -4.620 1.00 89.44 82 ALA A CA 1
ATOM 603 C C . ALA A 1 82 ? -13.528 2.448 -3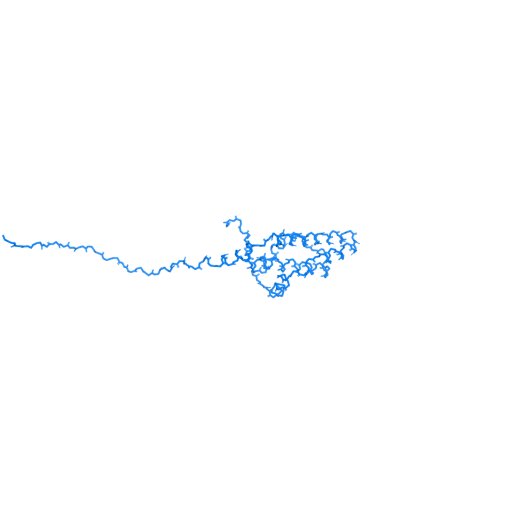.238 1.00 89.44 82 ALA A C 1
ATOM 605 O O . ALA A 1 82 ? -13.479 3.669 -3.091 1.00 89.44 82 ALA A O 1
ATOM 606 N N . HIS A 1 83 ? -13.248 1.601 -2.243 1.00 87.50 83 HIS A N 1
ATOM 607 C CA . HIS A 1 83 ? -12.945 2.055 -0.885 1.00 87.50 83 HIS A CA 1
ATOM 608 C C . HIS A 1 83 ? -11.582 2.744 -0.816 1.00 87.50 83 HIS A C 1
ATOM 610 O O . HIS A 1 83 ? -11.413 3.735 -0.100 1.00 87.50 83 HIS A O 1
ATOM 616 N N . VAL A 1 84 ? -10.610 2.249 -1.586 1.00 91.25 84 VAL A N 1
ATOM 617 C CA . VAL A 1 84 ? -9.285 2.873 -1.677 1.00 91.25 84 VAL A CA 1
ATOM 618 C C . VAL A 1 84 ? -9.368 4.189 -2.446 1.00 91.25 84 VAL A C 1
ATOM 620 O O . VAL A 1 84 ? -8.809 5.182 -1.983 1.00 91.25 84 VAL A O 1
ATOM 623 N N . LYS A 1 85 ? -10.138 4.254 -3.543 1.00 91.94 85 LYS A N 1
ATOM 624 C CA . LYS A 1 85 ? -10.369 5.508 -4.291 1.00 91.94 85 LYS A CA 1
ATOM 625 C C . LYS A 1 85 ? -10.955 6.611 -3.410 1.00 91.94 85 LYS A C 1
ATOM 627 O O . LYS A 1 85 ? -10.511 7.752 -3.506 1.00 91.94 85 LYS A O 1
ATOM 632 N N . THR A 1 86 ? -11.913 6.285 -2.540 1.00 91.00 86 THR A N 1
ATOM 633 C CA . THR A 1 86 ? -12.490 7.264 -1.603 1.00 91.00 86 THR A CA 1
ATOM 634 C C . THR A 1 86 ? -11.517 7.661 -0.496 1.00 91.00 86 THR A C 1
ATOM 636 O O . THR A 1 86 ? -11.460 8.826 -0.116 1.00 91.00 86 THR A O 1
ATOM 639 N N . ALA A 1 87 ? -10.719 6.711 -0.002 1.00 90.62 87 ALA A N 1
ATOM 640 C CA . ALA A 1 87 ? -9.774 6.939 1.088 1.00 90.62 87 ALA A CA 1
ATOM 641 C C . ALA A 1 87 ? -8.484 7.645 0.642 1.00 90.62 87 ALA A C 1
ATOM 643 O O . ALA A 1 87 ? -7.817 8.271 1.459 1.00 90.62 87 ALA A O 1
ATOM 644 N N . LEU A 1 88 ? -8.118 7.564 -0.639 1.00 92.19 88 LEU A N 1
ATOM 645 C CA . LEU A 1 88 ? -6.897 8.145 -1.195 1.00 92.19 88 LEU A CA 1
ATOM 646 C C . LEU A 1 88 ? -6.778 9.667 -0.986 1.00 92.19 88 LEU A C 1
ATOM 648 O O . LEU A 1 88 ? -5.776 10.089 -0.405 1.00 92.19 88 LEU A O 1
ATOM 652 N N . PRO A 1 89 ? -7.746 10.512 -1.399 1.00 93.88 89 PRO A N 1
ATOM 653 C CA . PRO A 1 89 ? -7.652 11.953 -1.161 1.00 93.88 89 PRO A CA 1
ATOM 654 C C . PRO A 1 89 ? -7.636 12.286 0.336 1.00 93.88 89 PRO A C 1
ATOM 656 O O . PRO A 1 89 ? -6.937 13.206 0.757 1.00 93.88 89 PRO A O 1
ATOM 659 N N . GLU A 1 90 ? -8.347 11.509 1.153 1.00 92.31 90 GLU A N 1
ATOM 660 C CA . GLU A 1 90 ? -8.368 11.687 2.604 1.00 92.31 90 GLU A CA 1
ATOM 661 C C . GLU A 1 90 ? -7.018 11.341 3.238 1.00 92.31 90 GLU A C 1
ATOM 663 O O . GLU A 1 90 ? -6.536 12.087 4.085 1.00 92.31 90 GLU A O 1
ATOM 668 N N . TYR A 1 91 ? -6.374 10.255 2.801 1.00 91.81 91 TYR A N 1
ATOM 669 C CA . TYR A 1 91 ? -5.027 9.890 3.230 1.00 91.81 91 TYR A CA 1
ATOM 670 C C . TYR A 1 91 ? -4.013 10.970 2.833 1.00 91.81 91 TYR A C 1
ATOM 672 O O . TYR A 1 91 ? -3.188 11.367 3.657 1.00 91.81 91 TYR A O 1
ATOM 680 N N . LEU A 1 92 ? -4.097 11.494 1.607 1.00 92.56 92 LEU A N 1
ATOM 681 C CA . LEU A 1 92 ? -3.207 12.558 1.134 1.00 92.56 92 LEU A CA 1
ATOM 682 C C . LEU A 1 92 ? -3.376 13.861 1.928 1.00 92.56 92 LEU A C 1
ATOM 684 O O . LEU A 1 92 ? -2.382 14.538 2.193 1.00 92.56 92 LEU A O 1
ATOM 688 N N . ALA A 1 93 ? -4.604 14.180 2.341 1.00 92.88 93 ALA A N 1
ATOM 689 C CA . ALA A 1 93 ? -4.903 15.314 3.213 1.00 92.88 93 ALA A CA 1
ATOM 690 C C . ALA A 1 93 ? -4.604 15.035 4.701 1.00 92.88 93 ALA A C 1
ATOM 692 O O . ALA A 1 93 ? -4.496 15.971 5.494 1.00 92.88 93 ALA A O 1
ATOM 693 N N . SER A 1 94 ? -4.476 13.764 5.097 1.00 88.88 94 SER A N 1
ATOM 694 C CA . SER A 1 94 ? -4.243 13.374 6.487 1.00 88.88 94 SER A CA 1
ATOM 695 C C . SER A 1 94 ? -2.839 13.755 6.972 1.00 88.88 94 SER A C 1
ATOM 697 O O . SER A 1 94 ? -1.846 13.727 6.232 1.00 88.88 94 SER A O 1
ATOM 699 N N . ALA A 1 95 ? -2.752 14.085 8.260 1.00 88.00 95 ALA A N 1
ATOM 700 C CA . ALA A 1 95 ? -1.520 14.456 8.945 1.00 88.00 95 ALA A CA 1
ATOM 701 C C . ALA A 1 95 ? -1.530 13.971 10.405 1.00 88.00 95 ALA A C 1
ATOM 703 O O . ALA A 1 95 ? -2.560 13.564 10.944 1.00 88.00 95 ALA A O 1
ATOM 704 N N . GLY A 1 96 ? -0.370 14.019 11.062 1.00 88.38 96 GLY A N 1
ATOM 705 C CA . GLY A 1 96 ? -0.245 13.704 12.485 1.00 88.38 96 GLY A CA 1
ATOM 706 C C . GLY A 1 96 ? -0.385 12.212 12.807 1.00 88.38 96 GLY A C 1
ATOM 707 O O . GLY A 1 96 ? 0.147 11.355 12.102 1.00 88.38 96 GLY A O 1
ATOM 708 N N . ALA A 1 97 ? -1.067 11.901 13.912 1.00 86.56 97 ALA A N 1
ATOM 709 C CA . ALA A 1 97 ? -1.056 10.568 14.520 1.00 86.56 97 ALA A CA 1
ATOM 710 C C . ALA A 1 97 ? -1.721 9.475 13.664 1.00 86.56 97 ALA A C 1
ATOM 712 O O . ALA A 1 97 ? -1.256 8.336 13.672 1.00 86.56 97 ALA A O 1
ATOM 713 N N . GLU A 1 98 ? -2.786 9.790 12.920 1.00 85.75 98 GLU A N 1
ATOM 714 C CA . GLU A 1 98 ? -3.453 8.801 12.058 1.00 85.75 98 GLU A CA 1
ATOM 715 C C . GLU A 1 98 ? -2.564 8.379 10.893 1.00 85.75 98 GLU A C 1
ATOM 717 O O . GLU A 1 98 ? -2.367 7.187 10.654 1.00 85.75 98 GLU A O 1
ATOM 722 N N . ARG A 1 99 ? -1.950 9.358 10.223 1.00 89.56 99 ARG A N 1
ATOM 723 C CA . ARG A 1 99 ? -0.990 9.102 9.153 1.00 89.56 99 ARG A CA 1
ATOM 724 C C . ARG A 1 99 ? 0.226 8.335 9.663 1.00 89.56 99 ARG A C 1
ATOM 726 O O . ARG A 1 99 ? 0.622 7.361 9.036 1.00 89.56 99 ARG A O 1
ATOM 733 N N . ALA A 1 100 ? 0.746 8.699 10.837 1.00 91.50 100 ALA A N 1
ATOM 734 C CA . ALA A 1 100 ? 1.878 8.007 11.449 1.00 91.50 100 ALA A CA 1
ATOM 735 C C . ALA A 1 100 ? 1.590 6.522 11.733 1.00 91.50 100 ALA A C 1
ATOM 737 O O . ALA A 1 100 ? 2.465 5.685 11.531 1.00 91.50 100 ALA A O 1
ATOM 738 N N . LYS A 1 101 ? 0.367 6.167 12.154 1.00 91.75 101 LYS A N 1
ATOM 739 C CA . LYS A 1 101 ? -0.033 4.760 12.346 1.00 91.75 101 LYS A CA 1
ATOM 740 C C . LYS A 1 101 ? -0.061 3.980 11.036 1.00 91.75 101 LYS A C 1
ATOM 742 O O . LYS A 1 101 ? 0.391 2.839 10.998 1.00 91.75 101 LYS A O 1
ATOM 747 N N . VAL A 1 102 ? -0.599 4.584 9.980 1.00 93.25 102 VAL A N 1
ATOM 748 C CA . VAL A 1 102 ? -0.662 3.960 8.653 1.00 93.25 102 VAL A CA 1
ATOM 749 C C . VAL A 1 102 ? 0.732 3.812 8.055 1.00 93.25 102 VAL A C 1
ATOM 751 O O . VAL A 1 102 ? 1.062 2.746 7.548 1.00 93.25 102 VAL A O 1
ATOM 754 N N . ASP A 1 103 ? 1.570 4.841 8.166 1.00 92.19 103 ASP A N 1
ATOM 755 C CA . ASP A 1 103 ? 2.962 4.781 7.726 1.00 92.19 103 ASP A CA 1
ATOM 756 C C . ASP A 1 103 ? 3.755 3.740 8.533 1.00 92.19 103 ASP A C 1
ATOM 758 O O . ASP A 1 103 ? 4.554 3.006 7.958 1.00 92.19 103 ASP A O 1
ATOM 762 N N . TYR A 1 104 ? 3.490 3.599 9.837 1.00 92.44 104 TYR A N 1
ATOM 763 C CA . TYR A 1 104 ? 4.074 2.536 10.659 1.00 92.44 104 TYR A CA 1
ATOM 764 C C . TYR A 1 104 ? 3.647 1.138 10.188 1.00 92.44 104 TYR A C 1
ATOM 766 O O . TYR A 1 104 ? 4.506 0.282 9.985 1.00 92.44 104 TYR A O 1
ATOM 774 N N . ALA A 1 105 ? 2.348 0.912 9.950 1.00 93.06 105 ALA A N 1
ATOM 775 C CA . ALA A 1 105 ? 1.857 -0.347 9.381 1.00 93.06 105 ALA A CA 1
ATOM 776 C C . ALA A 1 105 ? 2.490 -0.642 8.019 1.00 93.06 105 ALA A C 1
ATOM 778 O O . ALA A 1 105 ? 2.927 -1.762 7.769 1.00 93.06 105 ALA A O 1
ATOM 779 N N . PHE A 1 106 ? 2.567 0.364 7.147 1.00 93.75 106 PHE A N 1
ATOM 780 C CA . PHE A 1 106 ? 3.181 0.223 5.835 1.00 93.75 106 PHE A CA 1
ATOM 781 C C . PHE A 1 106 ? 4.655 -0.168 5.949 1.00 93.75 106 PHE A C 1
ATOM 783 O O . PHE A 1 106 ? 5.069 -1.129 5.314 1.00 93.75 106 PHE A O 1
ATOM 790 N N . ASN A 1 107 ? 5.428 0.507 6.802 1.00 91.94 107 ASN A N 1
ATOM 791 C CA . ASN A 1 107 ? 6.847 0.205 7.002 1.00 91.94 107 ASN A CA 1
ATOM 792 C C . ASN A 1 107 ? 7.072 -1.174 7.645 1.00 91.94 107 ASN A C 1
ATOM 794 O O . ASN A 1 107 ? 8.110 -1.791 7.421 1.00 91.94 107 ASN A O 1
ATOM 798 N N . ALA A 1 108 ? 6.115 -1.675 8.431 1.00 91.75 108 ALA A N 1
ATOM 799 C CA . ALA A 1 108 ? 6.164 -3.038 8.955 1.00 91.75 108 ALA A CA 1
ATOM 800 C C . ALA A 1 108 ? 5.950 -4.095 7.854 1.00 91.75 108 ALA A C 1
ATOM 802 O O . ALA A 1 108 ? 6.516 -5.183 7.935 1.00 91.75 108 ALA A O 1
ATOM 803 N N . LEU A 1 109 ? 5.154 -3.778 6.826 1.00 89.75 109 LEU A N 1
ATOM 804 C CA . LEU A 1 109 ? 4.896 -4.661 5.681 1.00 89.75 109 LEU A CA 1
ATOM 805 C C . LEU A 1 109 ? 5.976 -4.551 4.597 1.00 89.75 109 LEU A C 1
ATOM 807 O O . LEU A 1 109 ? 6.351 -5.553 3.995 1.00 89.75 109 LEU A O 1
ATOM 811 N N . VAL A 1 110 ? 6.471 -3.339 4.353 1.00 87.69 110 VAL A N 1
ATOM 812 C CA . VAL A 1 110 ? 7.466 -3.004 3.329 1.00 87.69 110 VAL A CA 1
ATOM 813 C C . VAL A 1 110 ? 8.628 -2.280 4.020 1.00 87.69 110 VAL A C 1
ATOM 815 O O . VAL A 1 110 ? 8.673 -1.050 4.049 1.00 87.69 110 VAL A O 1
ATOM 818 N N . PRO A 1 111 ? 9.569 -3.025 4.631 1.00 78.06 111 PRO A N 1
ATOM 819 C CA . PRO A 1 111 ? 10.643 -2.437 5.433 1.00 78.06 111 PRO A CA 1
ATOM 820 C C . PRO A 1 111 ? 11.758 -1.820 4.586 1.00 78.06 111 PRO A C 1
ATOM 822 O O . PRO A 1 111 ? 12.557 -1.036 5.096 1.00 78.06 111 PRO A O 1
ATOM 825 N N . ARG A 1 112 ? 11.851 -2.193 3.305 1.00 72.06 112 ARG A N 1
ATOM 826 C CA . ARG A 1 112 ? 12.892 -1.704 2.405 1.00 72.06 112 ARG A CA 1
ATOM 827 C C . ARG A 1 112 ? 12.435 -0.374 1.787 1.00 72.06 112 ARG A C 1
ATOM 829 O O . ARG A 1 112 ? 11.482 -0.378 1.011 1.00 72.06 112 ARG A O 1
ATOM 836 N N . PRO A 1 113 ? 13.098 0.759 2.082 1.00 65.81 113 PRO A N 1
ATOM 837 C CA . PRO A 1 113 ? 12.888 1.967 1.299 1.00 65.81 113 PRO A CA 1
ATOM 838 C C . PRO A 1 113 ? 13.416 1.726 -0.125 1.00 65.81 113 PRO A C 1
ATOM 840 O O . PRO A 1 113 ? 14.471 1.098 -0.272 1.00 65.81 113 PRO A O 1
ATOM 843 N N . PRO A 1 114 ? 12.728 2.196 -1.177 1.00 61.81 114 PRO A N 1
ATOM 844 C CA . PRO A 1 114 ? 13.223 2.017 -2.534 1.00 61.81 114 PRO A CA 1
ATOM 845 C C . PRO A 1 114 ? 14.562 2.729 -2.718 1.00 61.81 114 PRO A C 1
ATOM 847 O O . PRO A 1 114 ? 14.719 3.860 -2.259 1.00 61.81 114 PRO A O 1
ATOM 850 N N . ALA A 1 115 ? 15.512 2.072 -3.387 1.00 60.12 115 ALA A N 1
ATOM 851 C CA . ALA A 1 115 ? 16.818 2.661 -3.685 1.00 60.12 115 ALA A CA 1
ATOM 852 C C . ALA A 1 115 ? 16.691 3.858 -4.644 1.00 60.12 115 ALA A C 1
ATOM 854 O O . ALA A 1 115 ? 17.348 4.870 -4.432 1.00 60.12 115 ALA A O 1
ATOM 855 N N . ASP A 1 116 ? 15.772 3.759 -5.610 1.00 63.62 116 ASP A N 1
ATOM 856 C CA . ASP A 1 116 ? 15.349 4.823 -6.516 1.00 63.62 116 ASP A CA 1
ATOM 857 C C . ASP A 1 116 ? 13.815 4.777 -6.614 1.00 63.62 116 ASP A C 1
ATOM 859 O O . ASP A 1 116 ? 13.251 3.792 -7.089 1.00 63.62 116 ASP A O 1
ATOM 863 N N . ILE A 1 117 ? 13.112 5.809 -6.129 1.00 62.47 117 ILE A N 1
ATOM 864 C CA . ILE A 1 117 ? 11.649 5.883 -6.270 1.00 62.47 117 ILE A CA 1
ATOM 865 C C . ILE A 1 117 ? 11.317 6.249 -7.724 1.00 62.47 117 ILE A C 1
ATOM 867 O O . ILE A 1 117 ? 11.427 7.401 -8.144 1.00 62.47 117 ILE A O 1
ATOM 871 N N . ASP A 1 118 ? 10.888 5.258 -8.503 1.00 79.06 118 ASP A N 1
ATOM 872 C CA . ASP A 1 118 ? 10.152 5.502 -9.744 1.00 79.06 118 ASP A CA 1
ATOM 873 C C . ASP A 1 118 ? 8.739 6.010 -9.393 1.00 79.06 118 ASP A C 1
ATOM 875 O O . ASP A 1 118 ? 8.129 5.584 -8.405 1.00 79.06 118 ASP A O 1
ATOM 879 N N . GLY 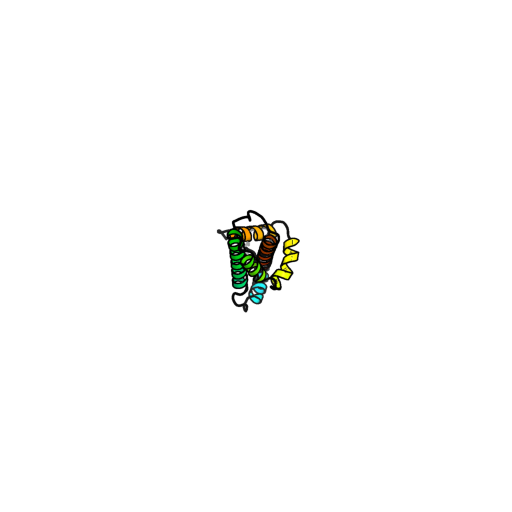A 1 119 ? 8.183 6.908 -10.208 1.00 85.25 119 GLY A N 1
ATOM 880 C CA . GLY A 1 119 ? 6.835 7.448 -10.027 1.00 85.25 119 GLY A CA 1
ATOM 881 C C . GLY A 1 119 ? 5.765 6.354 -9.952 1.00 85.25 119 GLY A C 1
ATOM 882 O O . GLY A 1 119 ? 4.800 6.485 -9.196 1.00 85.25 119 GLY A O 1
ATOM 883 N N . LYS A 1 120 ? 5.964 5.232 -10.658 1.00 89.88 120 LYS A N 1
ATOM 884 C CA . LYS A 1 120 ? 5.087 4.052 -10.565 1.00 89.88 120 LYS A CA 1
ATOM 885 C C . LYS A 1 120 ? 5.154 3.378 -9.195 1.00 89.88 120 LYS A C 1
ATOM 887 O O . LYS A 1 120 ? 4.111 3.089 -8.614 1.00 89.88 120 LYS A O 1
ATOM 892 N N . GLN A 1 121 ? 6.350 3.182 -8.645 1.00 88.19 121 GLN A N 1
ATOM 893 C CA . GLN A 1 121 ? 6.513 2.595 -7.314 1.00 88.19 121 GLN A CA 1
ATOM 894 C C . GLN A 1 121 ? 5.941 3.518 -6.232 1.00 88.19 121 GLN A C 1
ATOM 896 O O . GLN A 1 121 ? 5.221 3.061 -5.344 1.00 88.19 121 GLN A O 1
ATOM 901 N N . ALA A 1 122 ? 6.157 4.833 -6.350 1.00 89.69 122 ALA A N 1
ATOM 902 C CA . ALA A 1 122 ? 5.540 5.816 -5.461 1.00 89.69 122 ALA A CA 1
ATOM 903 C C . ALA A 1 122 ? 4.003 5.768 -5.515 1.00 89.69 122 ALA A C 1
ATOM 905 O O . ALA A 1 122 ? 3.346 5.858 -4.473 1.00 89.69 122 ALA A O 1
ATOM 906 N N . ALA A 1 123 ? 3.421 5.580 -6.704 1.00 92.25 123 ALA A N 1
ATOM 907 C CA . ALA A 1 123 ? 1.982 5.399 -6.858 1.00 92.25 123 ALA A CA 1
ATOM 908 C C . ALA A 1 123 ? 1.491 4.114 -6.170 1.00 92.25 123 ALA A C 1
ATOM 910 O O . ALA A 1 123 ? 0.523 4.173 -5.412 1.00 92.25 123 ALA A O 1
ATOM 911 N N . MET A 1 124 ? 2.183 2.982 -6.352 1.00 93.38 124 MET A N 1
ATOM 912 C CA . MET A 1 124 ? 1.840 1.713 -5.686 1.00 93.38 124 MET A CA 1
ATOM 913 C C . MET A 1 124 ? 1.927 1.829 -4.158 1.00 93.38 124 MET A C 1
ATOM 915 O O . MET A 1 124 ? 1.024 1.389 -3.447 1.00 93.38 124 MET A O 1
ATOM 919 N N . HIS A 1 125 ? 2.968 2.484 -3.638 1.00 92.81 125 HIS A N 1
ATOM 920 C CA . HIS A 1 125 ? 3.113 2.733 -2.202 1.00 92.81 125 HIS A CA 1
ATOM 921 C C . HIS A 1 125 ? 1.958 3.582 -1.676 1.00 92.81 125 HIS A C 1
ATOM 923 O O . HIS A 1 125 ? 1.336 3.241 -0.673 1.00 92.81 125 HIS A O 1
ATOM 929 N N . THR A 1 126 ? 1.642 4.676 -2.371 1.00 93.62 126 THR A N 1
ATOM 930 C CA . THR A 1 126 ? 0.547 5.574 -1.988 1.00 93.62 126 THR A CA 1
ATOM 931 C C . THR A 1 126 ? -0.794 4.837 -1.991 1.00 93.62 126 THR A C 1
ATOM 933 O O . THR A 1 126 ? -1.590 5.018 -1.071 1.00 93.62 126 THR A O 1
ATOM 936 N N . TRP A 1 127 ? -1.017 3.956 -2.968 1.00 94.62 127 TRP A N 1
ATOM 937 C CA . TRP A 1 127 ? -2.215 3.123 -3.052 1.00 94.62 127 TRP A CA 1
ATOM 938 C C . TRP A 1 127 ? -2.367 2.185 -1.853 1.00 94.62 127 TRP A C 1
ATOM 940 O O . TRP A 1 127 ? -3.402 2.184 -1.186 1.00 94.62 127 TRP A O 1
ATOM 950 N N . ILE A 1 128 ? -1.312 1.438 -1.517 1.00 94.62 128 ILE A N 1
ATOM 951 C CA . ILE A 1 128 ? -1.323 0.509 -0.379 1.00 94.62 128 ILE A CA 1
ATOM 952 C C . ILE A 1 128 ? -1.509 1.274 0.936 1.00 94.62 128 ILE A C 1
ATOM 954 O O . ILE A 1 128 ? -2.265 0.838 1.804 1.00 94.62 128 ILE A O 1
ATOM 958 N N . LYS A 1 129 ? -0.895 2.451 1.085 1.00 94.44 129 LYS A N 1
ATOM 959 C CA . LYS A 1 129 ? -1.112 3.306 2.259 1.00 94.44 129 LYS A CA 1
ATOM 960 C C . LYS A 1 129 ? -2.552 3.806 2.359 1.00 94.44 129 LYS A C 1
ATOM 962 O O . LYS A 1 129 ? -3.123 3.758 3.444 1.00 94.44 129 LYS A O 1
ATOM 967 N N . ALA A 1 130 ? -3.171 4.209 1.251 1.00 94.38 130 ALA A N 1
ATOM 968 C CA . ALA A 1 130 ? -4.587 4.580 1.228 1.00 94.38 130 ALA A CA 1
ATOM 969 C C . ALA A 1 130 ? -5.505 3.395 1.582 1.00 94.38 130 ALA A C 1
ATOM 971 O O . ALA A 1 130 ? -6.482 3.570 2.313 1.00 94.38 130 ALA A O 1
ATOM 972 N N . ARG A 1 131 ? -5.161 2.177 1.145 1.00 94.06 131 ARG A N 1
ATOM 973 C CA . ARG A 1 131 ? -5.850 0.944 1.558 1.00 94.06 131 ARG A CA 1
ATOM 974 C C . ARG A 1 131 ? -5.725 0.698 3.062 1.00 94.06 131 ARG A C 1
ATOM 976 O O . ARG A 1 131 ? -6.719 0.459 3.736 1.00 94.06 131 ARG A O 1
ATOM 983 N N . LEU A 1 132 ? -4.524 0.808 3.621 1.00 94.12 132 LEU A N 1
ATOM 984 C CA . LEU A 1 132 ? -4.322 0.681 5.068 1.00 94.12 132 LEU A CA 1
ATOM 985 C C . LEU A 1 132 ? -5.041 1.791 5.850 1.00 94.12 132 LEU A C 1
ATOM 987 O O . LEU A 1 132 ? -5.525 1.548 6.953 1.00 94.12 132 LEU A O 1
ATOM 991 N N . PHE A 1 133 ? -5.152 2.991 5.279 1.00 93.62 133 PHE A N 1
ATOM 992 C CA . PHE A 1 133 ? -5.907 4.096 5.863 1.00 93.62 133 PHE A CA 1
ATOM 993 C C . PHE A 1 133 ? -7.410 3.807 5.913 1.00 93.62 133 PHE A C 1
ATOM 995 O O . PHE A 1 133 ? -8.028 4.033 6.956 1.00 93.62 133 PHE A O 1
ATOM 1002 N N . SER A 1 134 ? -7.994 3.245 4.848 1.00 91.75 134 SER A N 1
ATOM 1003 C CA . SER A 1 134 ? -9.405 2.835 4.862 1.00 91.75 134 SER A CA 1
ATOM 1004 C C . SER A 1 134 ? -9.665 1.756 5.920 1.00 91.75 134 SER A C 1
ATOM 1006 O O . SER A 1 134 ? -10.659 1.828 6.647 1.00 91.75 134 SER A O 1
ATOM 1008 N N . TYR A 1 135 ? -8.730 0.818 6.094 1.00 91.62 135 TYR A N 1
ATOM 1009 C CA . TYR A 1 135 ? -8.826 -0.220 7.123 1.00 91.62 135 TYR A CA 1
ATOM 1010 C C . TYR A 1 135 ? -8.690 0.352 8.528 1.00 91.62 135 TYR A C 1
ATOM 1012 O O . TYR A 1 135 ? -9.502 0.028 9.386 1.00 91.62 135 TYR A O 1
ATOM 1020 N N . ASN A 1 136 ? -7.734 1.255 8.757 1.00 90.38 136 ASN A N 1
ATOM 1021 C CA . ASN A 1 136 ? -7.561 1.914 10.049 1.00 90.38 136 ASN A CA 1
ATOM 1022 C C . ASN A 1 136 ? -8.774 2.784 10.429 1.00 90.38 136 ASN A C 1
ATOM 1024 O O . ASN A 1 136 ? -9.088 2.909 11.610 1.00 90.38 136 ASN A O 1
ATOM 1028 N N . LYS A 1 137 ? -9.476 3.371 9.451 1.00 87.88 137 LYS A N 1
ATOM 1029 C CA . LYS A 1 137 ? -10.732 4.095 9.702 1.00 87.88 137 LYS A CA 1
ATOM 1030 C C . LYS A 1 137 ? -11.867 3.173 10.138 1.00 87.88 137 LYS A C 1
ATOM 1032 O O . LYS A 1 137 ? -12.623 3.534 11.034 1.00 87.88 137 LYS A O 1
ATOM 1037 N N . ALA A 1 138 ? -11.990 2.004 9.511 1.00 87.19 138 ALA A N 1
ATOM 1038 C CA . ALA A 1 138 ? -13.006 1.020 9.877 1.00 87.19 138 ALA A CA 1
ATOM 1039 C C . ALA A 1 138 ? -12.685 0.337 11.220 1.00 87.19 138 ALA A C 1
ATOM 1041 O O . ALA A 1 138 ? -13.547 0.226 12.089 1.00 87.19 138 ALA A O 1
ATOM 1042 N N . PHE A 1 139 ? -11.430 -0.081 11.395 1.00 87.25 139 PHE A N 1
ATOM 1043 C CA . PHE A 1 139 ? -10.912 -0.776 12.569 1.00 87.25 139 PHE A CA 1
ATOM 1044 C C . PHE A 1 139 ? -9.527 -0.216 12.931 1.00 87.25 139 PHE A C 1
ATOM 1046 O O . PHE A 1 139 ? -8.522 -0.618 12.339 1.00 87.25 139 PHE A O 1
ATOM 1053 N N . PRO A 1 140 ? -9.450 0.708 13.905 1.00 89.00 140 PRO A N 1
ATOM 1054 C CA . PRO A 1 140 ? -8.197 1.358 14.268 1.00 89.00 140 PRO A CA 1
ATOM 1055 C C . PRO A 1 140 ? -7.107 0.368 14.667 1.00 89.00 140 PRO A C 1
ATOM 1057 O O . 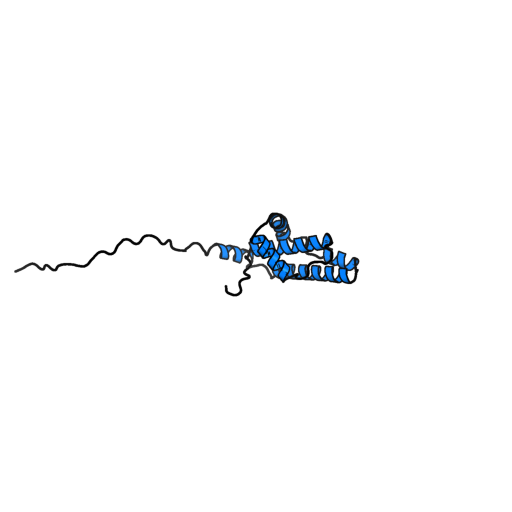PRO A 1 140 ? -7.313 -0.491 15.529 1.00 89.00 140 PRO A O 1
ATOM 1060 N N . PHE A 1 141 ? -5.919 0.530 14.086 1.00 90.19 141 PHE A N 1
ATOM 1061 C CA . PHE A 1 141 ? -4.791 -0.339 14.385 1.00 90.19 141 PHE A CA 1
ATOM 1062 C C . PHE A 1 141 ? -4.346 -0.203 15.845 1.00 90.19 141 PHE A C 1
ATOM 1064 O O . PHE A 1 141 ? -4.203 0.903 16.384 1.00 90.19 141 PHE A O 1
ATOM 1071 N N . GLN A 1 142 ? -4.075 -1.351 16.464 1.00 89.56 142 GLN A N 1
ATOM 1072 C CA . GLN A 1 142 ? -3.482 -1.456 17.789 1.00 89.56 142 GLN A CA 1
ATOM 1073 C C . GLN A 1 142 ? -2.113 -2.122 17.671 1.00 89.56 142 GLN A C 1
ATOM 1075 O O . GLN A 1 142 ? -2.014 -3.311 17.402 1.00 89.56 142 GLN A O 1
ATOM 1080 N N . PHE A 1 143 ? -1.055 -1.336 17.872 1.00 87.19 143 PHE A N 1
ATOM 1081 C CA . PHE A 1 143 ? 0.329 -1.826 17.845 1.00 87.19 143 PHE A CA 1
ATOM 1082 C C . PHE A 1 143 ? 0.913 -2.047 19.244 1.00 87.19 143 PHE A C 1
ATOM 1084 O O . PHE A 1 143 ? 2.065 -2.445 19.367 1.00 87.19 143 PHE A O 1
ATOM 1091 N N . ASN A 1 144 ? 0.154 -1.750 20.304 1.00 87.12 144 ASN A N 1
ATOM 1092 C CA . ASN A 1 144 ? 0.611 -1.979 21.670 1.00 87.12 144 ASN A CA 1
ATOM 1093 C C . ASN A 1 144 ? 0.422 -3.467 22.018 1.00 87.12 144 ASN A C 1
ATOM 1095 O O . ASN A 1 144 ? -0.727 -3.895 22.089 1.00 87.12 144 ASN A O 1
ATOM 1099 N N . PRO A 1 145 ? 1.497 -4.237 22.270 1.00 84.75 145 PRO A N 1
ATOM 1100 C CA . PRO A 1 145 ? 1.395 -5.661 22.591 1.00 84.75 145 PRO A CA 1
ATOM 1101 C C . PRO A 1 145 ? 0.823 -5.934 23.992 1.00 84.75 145 PRO A C 1
ATOM 1103 O O . PRO A 1 145 ? 0.568 -7.084 24.330 1.00 84.75 145 PRO A O 1
ATOM 1106 N N . TYR A 1 146 ? 0.651 -4.897 24.817 1.00 87.56 146 TYR A N 1
ATOM 1107 C CA . TYR A 1 146 ? 0.162 -4.996 26.196 1.00 87.56 146 TYR A CA 1
ATOM 1108 C C . TYR A 1 146 ? -1.303 -4.568 26.358 1.00 87.56 146 TYR A C 1
ATOM 1110 O O . TYR A 1 146 ? -1.738 -4.292 27.478 1.00 87.56 146 TYR A O 1
ATOM 1118 N N . LYS A 1 147 ? -2.040 -4.437 25.253 1.00 60.28 147 LYS A N 1
ATOM 1119 C CA . LYS A 1 147 ? -3.484 -4.191 25.252 1.00 60.28 147 LYS A CA 1
ATOM 1120 C C . LYS A 1 147 ? -4.256 -5.432 24.842 1.00 60.28 147 LYS A C 1
ATOM 1122 O O . LYS A 1 147 ? -3.726 -6.193 24.007 1.00 60.28 147 LYS A O 1
#

Foldseek 3Di:
DDDDDDDDDDDDDDDDDDDDDDPPPDPPLLVVLCVVCVPDDPCLVVLLVLLLVLLVQLVVCVVVVVVVSNVVSLVSRPPPDPLLVVQLVVLVVDDDDLVVQLVVVLCVSVVDDDPDDDPSSVVSSSSSSSSSSSVCVSPNDDPDPVD

InterPro domains:
  IPR049262 ATPTG10-like domain [PF20716] (45-142)

Secondary structure (DSSP, 8-state):
------------PPPP---------SSHHHHHHHHHHTT--THHHHHHHHHHHHHHHHHHHHHTT-HHHHHHHHHHS-TT-HHHHHHHHHHHH--THHHHHHHHHHHHH--S--SS--HHHHHHHHHHHHHHHHHHHHS-----TT-